Protein AF-A0A2G5BFI1-F1 (afdb_monomer_lite)

Structure (mmCIF, N/CA/C/O backbone):
data_AF-A0A2G5BFI1-F1
#
_entry.id   AF-A0A2G5BFI1-F1
#
loop_
_atom_site.group_PDB
_atom_site.id
_atom_site.type_symbol
_atom_site.label_atom_id
_atom_site.label_alt_id
_atom_site.label_comp_id
_atom_site.label_asym_id
_atom_site.label_entity_id
_atom_site.label_seq_id
_atom_site.pdbx_PDB_ins_code
_atom_site.Cartn_x
_atom_site.Cartn_y
_atom_site.Cartn_z
_atom_site.occupancy
_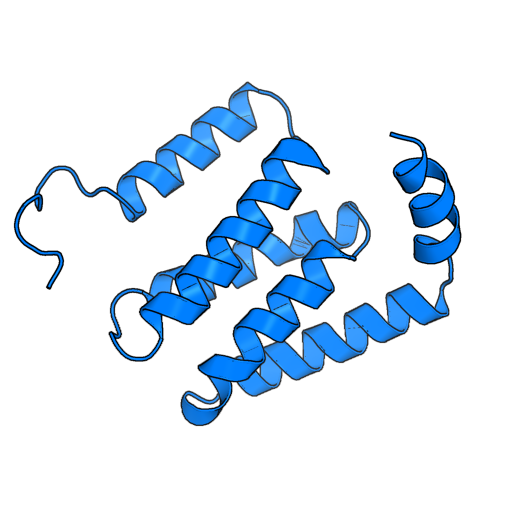atom_site.B_iso_or_equiv
_atom_site.auth_seq_id
_atom_site.auth_comp_id
_atom_site.auth_asym_id
_atom_site.auth_atom_id
_atom_site.pdbx_PDB_model_num
ATOM 1 N N . MET A 1 1 ? 20.616 -10.610 -10.206 1.00 38.38 1 MET A N 1
ATOM 2 C CA . MET A 1 1 ? 20.026 -11.850 -9.653 1.00 38.38 1 MET A CA 1
ATOM 3 C C . MET A 1 1 ? 19.346 -12.628 -10.777 1.00 38.38 1 MET A C 1
ATOM 5 O O . MET A 1 1 ? 18.524 -12.025 -11.460 1.00 38.38 1 MET A O 1
ATOM 9 N N . PRO A 1 2 ? 19.660 -13.921 -10.982 1.00 44.22 2 PRO A N 1
ATOM 10 C CA . PRO A 1 2 ? 19.198 -14.707 -12.139 1.00 44.22 2 PRO A CA 1
ATOM 11 C C . PRO A 1 2 ? 17.683 -14.981 -12.150 1.00 44.22 2 PRO A C 1
ATOM 13 O O . PRO A 1 2 ? 17.117 -15.302 -13.187 1.00 44.22 2 PRO A O 1
ATOM 16 N N . ILE A 1 3 ? 17.008 -14.788 -11.014 1.00 46.78 3 ILE A N 1
ATOM 17 C CA . ILE A 1 3 ? 15.557 -14.984 -10.869 1.00 46.78 3 ILE A CA 1
ATOM 18 C C . ILE A 1 3 ? 14.758 -13.917 -11.643 1.00 46.78 3 ILE A C 1
ATOM 20 O O . ILE A 1 3 ? 13.652 -14.184 -12.095 1.00 46.78 3 ILE A O 1
ATOM 24 N N . ALA A 1 4 ? 15.314 -12.720 -11.868 1.00 46.84 4 ALA A N 1
ATOM 25 C CA . ALA A 1 4 ? 14.607 -11.651 -12.581 1.00 46.84 4 ALA A CA 1
ATOM 26 C C . ALA A 1 4 ? 14.324 -11.988 -14.059 1.00 46.84 4 ALA A C 1
ATOM 28 O O . ALA A 1 4 ? 13.308 -11.559 -14.600 1.00 46.84 4 ALA A O 1
ATOM 29 N N . ALA A 1 5 ? 15.193 -12.778 -14.701 1.00 45.53 5 ALA A N 1
ATOM 30 C CA . ALA A 1 5 ? 15.032 -13.166 -16.102 1.00 45.53 5 ALA A CA 1
ATOM 31 C C . ALA A 1 5 ? 13.902 -14.192 -16.293 1.00 45.53 5 ALA A C 1
ATOM 33 O O . ALA A 1 5 ? 13.115 -14.068 -17.226 1.00 45.53 5 ALA A O 1
ATOM 34 N N . VAL A 1 6 ? 13.778 -15.154 -15.373 1.00 47.12 6 VAL A N 1
ATOM 35 C CA . VAL A 1 6 ? 12.720 -16.181 -15.399 1.00 47.12 6 VAL A CA 1
ATOM 36 C C . VAL A 1 6 ? 11.366 -15.575 -15.025 1.00 47.12 6 VAL A C 1
ATOM 38 O O . VAL A 1 6 ? 10.364 -15.819 -15.690 1.00 47.12 6 VAL A O 1
ATOM 41 N N . VAL A 1 7 ? 11.350 -14.668 -14.043 1.00 47.97 7 VAL A N 1
ATOM 42 C CA . VAL A 1 7 ? 10.134 -13.943 -13.649 1.00 47.97 7 VAL A CA 1
ATOM 43 C C . VAL A 1 7 ? 9.613 -13.048 -14.782 1.00 47.97 7 VAL A C 1
ATOM 45 O O . VAL A 1 7 ? 8.405 -12.903 -14.925 1.00 47.97 7 VAL A O 1
ATOM 48 N N . ASN A 1 8 ? 10.478 -12.490 -15.635 1.00 49.41 8 ASN A N 1
ATOM 49 C CA . ASN A 1 8 ? 10.030 -11.731 -16.809 1.00 49.41 8 ASN A CA 1
ATOM 50 C C . ASN A 1 8 ? 9.334 -12.602 -17.871 1.00 49.41 8 ASN A C 1
ATOM 52 O O . ASN A 1 8 ? 8.476 -12.091 -18.587 1.00 49.41 8 ASN A O 1
ATOM 56 N N . ALA A 1 9 ? 9.667 -13.893 -17.977 1.00 51.75 9 ALA A N 1
ATOM 57 C CA . ALA A 1 9 ? 9.007 -14.807 -18.909 1.00 51.75 9 ALA A CA 1
ATOM 58 C C . ALA A 1 9 ? 7.640 -15.280 -18.379 1.00 51.75 9 ALA A C 1
ATOM 60 O O . ALA A 1 9 ? 6.662 -15.276 -19.123 1.00 51.75 9 ALA A O 1
ATOM 61 N N . GLU A 1 10 ? 7.541 -15.604 -17.086 1.00 48.31 10 GLU A N 1
ATOM 62 C CA . GLU A 1 10 ? 6.290 -16.063 -16.460 1.00 48.31 10 GLU A CA 1
ATOM 63 C C . GLU A 1 10 ? 5.263 -14.930 -16.282 1.00 48.31 10 GLU A C 1
ATOM 65 O O . GLU A 1 10 ? 4.071 -15.124 -16.510 1.00 48.31 10 GLU A O 1
ATOM 70 N N . VAL A 1 11 ? 5.713 -13.710 -15.955 1.00 52.94 11 VAL A N 1
ATOM 71 C CA . VAL A 1 11 ? 4.842 -12.522 -15.804 1.00 52.94 11 VAL A CA 1
ATOM 72 C C . VAL A 1 11 ? 4.323 -11.994 -17.155 1.00 52.94 11 VAL A C 1
ATOM 74 O O . VAL A 1 11 ? 3.371 -11.211 -17.192 1.00 52.94 11 VAL A O 1
ATOM 77 N N . ASN A 1 12 ? 4.890 -12.461 -18.272 1.00 55.56 12 ASN A N 1
ATOM 78 C CA . ASN A 1 12 ? 4.379 -12.213 -19.622 1.00 55.56 12 ASN A CA 1
ATOM 79 C C . ASN A 1 12 ? 3.340 -13.245 -20.083 1.00 55.56 12 ASN A C 1
ATOM 81 O O . ASN A 1 12 ? 2.804 -13.101 -21.182 1.00 55.56 12 ASN A O 1
ATOM 85 N N . MET A 1 13 ? 3.009 -14.247 -19.261 1.00 63.91 13 MET A N 1
ATOM 86 C CA . MET A 1 13 ? 1.891 -15.135 -19.549 1.00 63.91 13 MET A CA 1
ATOM 87 C C . MET A 1 13 ? 0.576 -14.352 -19.365 1.00 63.91 13 MET A C 1
ATOM 89 O O . MET A 1 13 ? 0.270 -13.921 -18.247 1.00 63.91 13 MET A O 1
ATOM 93 N N . PRO A 1 14 ? -0.220 -14.142 -20.429 1.00 68.06 14 PRO A N 1
ATOM 94 C CA . PRO A 1 14 ? -1.449 -13.349 -20.350 1.00 68.06 14 PRO A CA 1
ATOM 95 C C . PRO A 1 14 ? -2.448 -13.921 -19.332 1.00 68.06 14 PRO A C 1
ATOM 97 O O . PRO A 1 14 ? -3.157 -13.167 -18.666 1.00 68.06 14 PRO A O 1
ATOM 100 N N . GLU A 1 15 ? -2.434 -15.240 -19.141 1.00 72.81 15 GLU A N 1
ATOM 101 C CA . GLU A 1 15 ? -3.252 -15.959 -18.160 1.00 72.81 15 GLU A CA 1
ATOM 102 C C . GLU A 1 15 ? -2.899 -15.578 -16.716 1.00 72.81 15 GLU A C 1
ATOM 104 O O . GLU A 1 15 ? -3.793 -15.375 -15.894 1.00 72.81 15 GLU A O 1
ATOM 109 N N . LEU A 1 16 ? -1.609 -15.395 -16.405 1.00 74.06 16 LEU A N 1
ATOM 110 C CA . LEU A 1 16 ? -1.168 -14.982 -15.072 1.00 74.06 16 LEU A CA 1
ATOM 111 C C . LEU A 1 16 ? -1.589 -13.540 -14.775 1.00 74.06 16 LEU A C 1
ATOM 113 O O . LEU A 1 16 ? -2.055 -13.246 -13.675 1.00 74.06 16 LEU A O 1
ATOM 117 N N . VAL A 1 17 ? -1.480 -12.642 -15.758 1.00 77.94 17 VAL A N 1
ATOM 118 C CA . VAL A 1 17 ? -1.953 -11.254 -15.624 1.00 77.94 17 VAL A CA 1
ATOM 119 C C . VAL A 1 17 ? -3.457 -11.228 -15.351 1.00 77.94 17 VAL A C 1
ATOM 121 O O . VAL A 1 17 ? -3.900 -10.563 -14.413 1.00 77.94 17 VAL A O 1
ATOM 124 N N . GLN A 1 18 ? -4.233 -11.993 -16.121 1.00 83.81 18 GLN A N 1
ATOM 125 C CA . GLN A 1 18 ? -5.677 -12.095 -15.937 1.00 83.81 18 GLN A CA 1
ATOM 126 C C . GLN A 1 18 ? -6.033 -12.686 -14.566 1.00 83.81 18 GLN A C 1
ATOM 128 O O . GLN A 1 18 ? -6.916 -12.168 -13.879 1.00 83.81 18 GLN A O 1
ATOM 133 N N . ALA A 1 19 ? -5.320 -13.727 -14.128 1.00 85.94 19 ALA A N 1
ATOM 134 C CA . ALA A 1 19 ? -5.504 -14.322 -12.811 1.00 85.94 19 ALA A CA 1
ATOM 135 C C . ALA A 1 19 ? -5.217 -13.314 -11.686 1.00 85.94 19 ALA A C 1
ATOM 137 O O . ALA A 1 19 ? -6.030 -13.172 -10.771 1.00 85.94 19 ALA A O 1
ATOM 138 N N . ILE A 1 20 ? -4.112 -12.563 -11.773 1.00 88.44 20 ILE A N 1
ATOM 139 C CA . ILE A 1 20 ? -3.756 -11.511 -10.810 1.00 88.44 20 ILE A CA 1
ATOM 140 C C . ILE A 1 20 ? -4.850 -10.440 -10.743 1.00 88.44 20 ILE A C 1
ATOM 142 O O . ILE A 1 20 ? -5.237 -10.035 -9.645 1.00 88.44 20 ILE A O 1
ATOM 146 N N . ASP A 1 21 ? -5.387 -10.010 -11.886 1.00 87.69 21 ASP A N 1
ATOM 147 C CA . ASP A 1 21 ? -6.466 -9.022 -11.932 1.00 87.69 21 ASP A CA 1
ATOM 148 C C . ASP A 1 21 ? -7.757 -9.538 -11.282 1.00 87.69 21 ASP A C 1
ATOM 150 O O . ASP A 1 21 ? -8.376 -8.824 -10.484 1.00 87.69 21 ASP A O 1
ATOM 154 N N . ILE A 1 22 ? -8.136 -10.791 -11.552 1.00 92.31 22 ILE A N 1
ATOM 155 C CA . ILE A 1 22 ? -9.301 -11.439 -10.931 1.00 92.31 22 ILE A CA 1
ATOM 156 C C . ILE A 1 22 ? -9.115 -11.535 -9.412 1.00 92.31 22 ILE A C 1
ATOM 158 O O . ILE A 1 22 ? -10.015 -11.162 -8.648 1.00 92.31 22 ILE A O 1
ATOM 162 N N . VAL A 1 23 ? -7.945 -12.002 -8.967 1.00 93.31 23 VAL A N 1
ATOM 163 C CA . VAL A 1 23 ? -7.615 -12.151 -7.544 1.00 93.31 23 VAL A CA 1
ATOM 164 C C . VAL A 1 23 ? -7.631 -10.795 -6.850 1.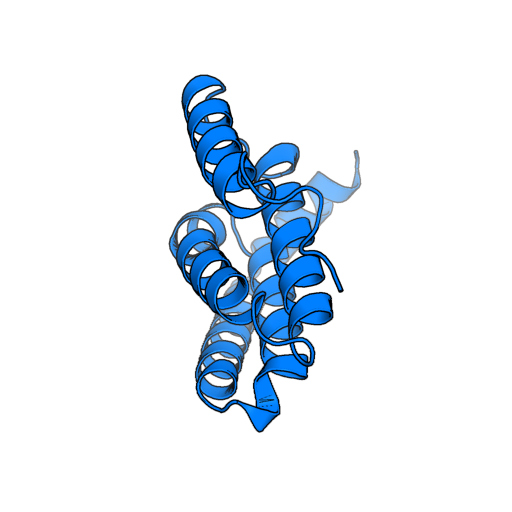00 93.31 23 VAL A C 1
ATOM 166 O O . VAL A 1 23 ? -8.284 -10.653 -5.815 1.00 93.31 23 VAL A O 1
ATOM 169 N N . TYR A 1 24 ? -6.988 -9.780 -7.431 1.00 92.75 24 TYR A N 1
ATOM 170 C CA . TYR A 1 24 ? -6.962 -8.433 -6.871 1.00 92.75 24 TYR A CA 1
ATOM 171 C C . TYR A 1 24 ? -8.371 -7.839 -6.769 1.00 92.75 24 TYR A C 1
ATOM 173 O O . TYR A 1 24 ? -8.771 -7.366 -5.704 1.00 92.75 24 TYR A O 1
ATOM 181 N N . ALA A 1 25 ? -9.171 -7.920 -7.836 1.00 92.56 25 ALA A N 1
ATOM 182 C CA . ALA A 1 25 ? -10.539 -7.408 -7.833 1.00 92.56 25 ALA A CA 1
ATOM 183 C C . ALA A 1 25 ? -11.409 -8.103 -6.771 1.00 92.56 25 ALA A C 1
ATOM 185 O O . ALA A 1 25 ? -12.194 -7.453 -6.069 1.00 92.56 25 ALA A O 1
ATOM 186 N N . LYS A 1 26 ? -11.261 -9.424 -6.607 1.00 94.50 26 LYS A N 1
ATOM 187 C CA . LYS A 1 26 ? -11.965 -10.180 -5.565 1.00 94.50 26 LYS A CA 1
ATOM 188 C C . LYS A 1 26 ? -11.490 -9.789 -4.166 1.00 94.50 26 LYS A C 1
ATOM 190 O O . LYS A 1 26 ? -12.334 -9.576 -3.293 1.00 94.50 26 LYS A O 1
ATOM 195 N N . ALA A 1 27 ? -10.181 -9.651 -3.967 1.00 94.69 27 ALA A N 1
ATOM 196 C CA . ALA A 1 27 ? -9.588 -9.231 -2.703 1.00 94.69 27 ALA A CA 1
ATOM 197 C C . ALA A 1 27 ? -10.096 -7.843 -2.289 1.00 94.69 27 ALA A C 1
ATOM 199 O O . ALA A 1 27 ? -10.533 -7.667 -1.155 1.00 94.69 27 ALA A O 1
ATOM 200 N N . MET A 1 28 ? -10.174 -6.888 -3.219 1.00 94.38 28 MET A N 1
ATOM 201 C CA . MET A 1 28 ? -10.715 -5.553 -2.940 1.00 94.38 28 MET A CA 1
ATOM 202 C C . MET A 1 28 ? -12.208 -5.581 -2.581 1.00 94.38 28 MET A C 1
ATOM 204 O O . MET A 1 28 ? -12.629 -4.927 -1.626 1.00 94.38 28 MET A O 1
ATOM 208 N N . LYS A 1 29 ? -13.017 -6.410 -3.258 1.00 94.06 29 LYS A N 1
ATOM 209 C CA . LYS A 1 29 ? -14.426 -6.632 -2.869 1.00 94.06 29 LYS A CA 1
ATOM 210 C C . LYS A 1 29 ? -14.554 -7.242 -1.469 1.00 94.06 29 LYS A C 1
ATOM 212 O O . LYS A 1 29 ? -15.498 -6.929 -0.745 1.00 94.06 29 LYS A O 1
ATOM 217 N N . MET A 1 30 ? -13.626 -8.116 -1.078 1.00 93.75 30 MET A N 1
ATOM 218 C CA . MET A 1 30 ? -13.575 -8.671 0.277 1.00 93.75 30 MET A CA 1
ATOM 219 C C . MET A 1 30 ? -13.146 -7.619 1.302 1.00 93.75 30 MET A C 1
ATOM 221 O O . MET A 1 30 ? -13.756 -7.548 2.364 1.00 93.75 30 MET A O 1
ATOM 225 N N . ALA A 1 31 ? -12.168 -6.772 0.972 1.00 91.50 31 ALA A N 1
ATOM 226 C CA . ALA A 1 31 ? -11.655 -5.713 1.842 1.00 91.50 31 ALA A CA 1
ATOM 227 C C . ALA A 1 31 ? -12.725 -4.684 2.248 1.00 91.50 31 ALA A C 1
ATOM 229 O O . ALA A 1 31 ? -12.642 -4.109 3.333 1.00 91.50 31 ALA A O 1
ATOM 230 N N . ALA A 1 32 ? -13.766 -4.499 1.428 1.00 90.75 32 ALA A N 1
ATOM 231 C CA . ALA A 1 32 ? -14.923 -3.674 1.776 1.00 90.75 32 ALA A CA 1
ATOM 232 C C . ALA A 1 32 ? -15.696 -4.202 3.004 1.00 90.75 32 ALA A C 1
ATOM 234 O O . ALA A 1 32 ? -16.377 -3.444 3.692 1.00 90.75 32 ALA A O 1
ATOM 235 N N . LYS A 1 33 ? -15.586 -5.502 3.308 1.00 93.19 33 LYS A N 1
ATOM 236 C CA . LYS A 1 33 ? -16.215 -6.133 4.471 1.00 93.19 33 LYS A CA 1
ATOM 237 C C . LYS A 1 33 ? -15.182 -6.294 5.580 1.00 93.19 33 LYS A C 1
ATOM 239 O O . LYS A 1 33 ? -14.279 -7.119 5.473 1.00 93.19 33 LYS A O 1
ATOM 244 N N . VAL A 1 34 ? -15.380 -5.579 6.688 1.00 90.69 34 VAL A N 1
ATOM 245 C CA . VAL A 1 34 ? -14.485 -5.550 7.865 1.00 90.69 34 VAL A CA 1
ATOM 246 C C . VAL A 1 34 ? -14.043 -6.952 8.313 1.00 90.69 34 VAL A C 1
ATOM 248 O O . VAL A 1 34 ? -12.857 -7.189 8.526 1.00 90.69 34 VAL A O 1
ATOM 251 N N . ARG A 1 35 ? -14.967 -7.920 8.344 1.00 93.75 35 ARG A N 1
ATOM 252 C CA . ARG A 1 35 ? -14.690 -9.320 8.724 1.00 93.75 35 ARG A CA 1
ATOM 253 C C . ARG A 1 35 ? -13.671 -10.052 7.838 1.00 93.75 35 ARG A C 1
ATOM 255 O O . ARG A 1 35 ? -13.147 -11.078 8.247 1.00 93.75 35 ARG A O 1
ATOM 262 N N . HIS A 1 36 ? -13.432 -9.578 6.616 1.00 95.00 36 HIS A N 1
ATOM 263 C CA . HIS A 1 36 ? -12.520 -10.207 5.659 1.00 95.00 36 HIS A CA 1
ATOM 264 C C . HIS A 1 36 ? -11.210 -9.434 5.480 1.00 95.00 36 HIS A C 1
ATOM 266 O O . HIS A 1 36 ? -10.331 -9.925 4.779 1.00 95.00 36 HIS A O 1
ATOM 272 N N . VAL A 1 37 ? -11.043 -8.264 6.108 1.00 92.44 37 VAL A N 1
ATOM 273 C CA . VAL A 1 37 ? -9.855 -7.402 5.946 1.00 92.44 37 VAL A CA 1
ATOM 274 C C . VAL A 1 37 ? -8.551 -8.152 6.244 1.00 92.44 37 VAL A C 1
ATOM 276 O O . VAL A 1 37 ? -7.579 -8.000 5.508 1.00 92.44 37 VAL A O 1
ATOM 279 N N . THR A 1 38 ? -8.548 -9.023 7.258 1.00 93.88 38 THR A N 1
ATOM 280 C CA . THR A 1 38 ? -7.380 -9.828 7.662 1.00 93.88 38 THR A CA 1
ATOM 281 C C . THR A 1 38 ? -6.873 -10.786 6.589 1.00 93.88 38 THR A C 1
ATOM 283 O O . THR A 1 38 ? -5.695 -11.122 6.588 1.00 93.88 38 THR A O 1
ATOM 286 N N . VAL A 1 39 ? -7.733 -11.204 5.663 1.00 94.56 39 VAL A N 1
ATOM 287 C CA . VAL A 1 39 ? -7.368 -12.102 4.556 1.00 94.56 39 VAL A CA 1
ATOM 288 C C . VAL A 1 39 ? -7.284 -11.335 3.237 1.00 94.56 39 VAL A C 1
ATOM 290 O O . VAL A 1 39 ? -6.453 -11.635 2.383 1.00 94.56 39 VAL A O 1
ATOM 293 N N . ALA A 1 40 ? -8.109 -10.301 3.079 1.00 94.88 40 ALA A N 1
ATOM 294 C CA . ALA A 1 40 ? -8.179 -9.497 1.871 1.00 94.88 40 ALA A CA 1
ATOM 295 C C . ALA A 1 40 ? -6.910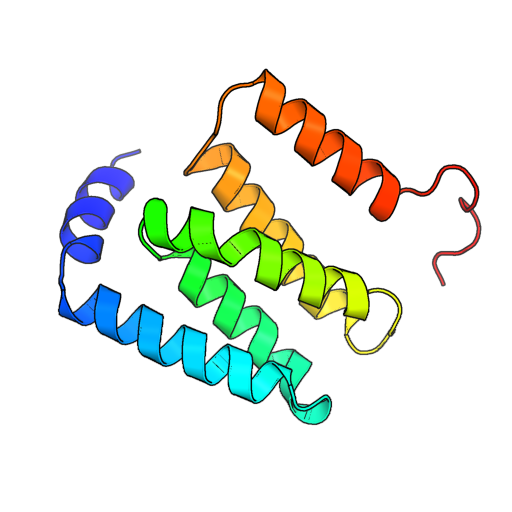 -8.667 1.638 1.00 94.88 40 ALA A C 1
ATOM 297 O O . ALA A 1 40 ? -6.427 -8.614 0.511 1.00 94.88 40 ALA A O 1
ATOM 298 N N . PHE A 1 41 ? -6.352 -8.042 2.681 1.00 93.94 41 PHE A N 1
ATOM 299 C CA . PHE A 1 41 ? -5.162 -7.197 2.538 1.00 93.94 41 PHE A CA 1
ATOM 300 C C . PHE A 1 41 ? -3.912 -7.980 2.118 1.00 93.94 41 PHE A C 1
ATOM 302 O O . PHE A 1 41 ? -3.280 -7.566 1.146 1.00 93.94 41 PHE A O 1
ATOM 309 N N . PRO A 1 42 ? -3.571 -9.127 2.740 1.00 93.62 42 PRO A N 1
ATOM 310 C CA . PRO A 1 42 ? -2.450 -9.942 2.282 1.00 93.62 42 PRO A CA 1
ATOM 311 C C . PRO A 1 42 ? -2.637 -10.439 0.853 1.00 93.62 42 PRO A C 1
ATOM 313 O O . PRO A 1 42 ? -1.680 -10.443 0.087 1.00 93.62 42 PRO A O 1
ATOM 316 N N . LEU A 1 43 ? -3.865 -10.819 0.482 1.00 94.50 43 LEU A N 1
ATOM 317 C CA . LEU A 1 43 ? -4.173 -11.305 -0.861 1.00 94.50 43 LEU A CA 1
ATOM 318 C C . LEU A 1 43 ? -4.018 -10.200 -1.914 1.00 94.50 43 LEU A C 1
ATOM 320 O O . LEU A 1 43 ? -3.373 -10.416 -2.937 1.00 94.50 43 LEU A O 1
ATOM 324 N N . ALA A 1 44 ? -4.557 -9.006 -1.648 1.00 95.50 44 ALA A N 1
ATOM 325 C CA . ALA A 1 44 ? -4.424 -7.852 -2.533 1.00 95.50 44 ALA A CA 1
ATOM 326 C C . ALA A 1 44 ? -2.958 -7.408 -2.665 1.00 95.50 44 ALA A C 1
ATOM 328 O O . ALA A 1 44 ? -2.489 -7.152 -3.774 1.00 95.50 44 ALA A O 1
ATOM 329 N N . ALA A 1 45 ? -2.222 -7.370 -1.549 1.00 94.69 45 ALA A N 1
ATOM 330 C CA . ALA A 1 45 ? -0.808 -7.014 -1.542 1.00 94.69 45 ALA A CA 1
ATOM 331 C C . ALA A 1 45 ? 0.029 -8.045 -2.307 1.00 94.69 45 ALA A C 1
ATOM 333 O O . ALA A 1 45 ? 0.831 -7.656 -3.151 1.00 94.69 45 ALA A O 1
ATOM 334 N N . ALA A 1 46 ? -0.185 -9.344 -2.070 1.00 93.31 46 ALA A N 1
ATOM 335 C CA . ALA A 1 46 ? 0.509 -10.413 -2.784 1.00 93.31 46 ALA A CA 1
ATOM 336 C C . ALA A 1 46 ? 0.254 -10.333 -4.294 1.00 93.31 46 ALA A C 1
ATOM 338 O O . ALA A 1 46 ? 1.216 -10.327 -5.058 1.00 93.31 46 ALA A O 1
ATOM 339 N N . ALA A 1 47 ? -1.011 -10.182 -4.708 1.00 93.06 47 ALA A N 1
ATOM 340 C CA . ALA A 1 47 ? -1.392 -10.042 -6.112 1.00 93.06 47 ALA A CA 1
ATOM 341 C C . ALA A 1 47 ? -0.705 -8.838 -6.781 1.00 93.06 47 ALA A C 1
ATOM 343 O O . ALA A 1 47 ? -0.150 -8.973 -7.869 1.00 93.06 47 ALA A O 1
ATOM 344 N N . LEU A 1 48 ? -0.664 -7.676 -6.117 1.00 91.44 48 LEU A N 1
ATOM 345 C CA . LEU A 1 48 ? 0.051 -6.513 -6.649 1.00 91.44 48 LEU A CA 1
ATOM 346 C C . LEU A 1 48 ? 1.567 -6.724 -6.694 1.00 91.44 48 LEU A C 1
ATOM 348 O O . LEU A 1 48 ? 2.191 -6.349 -7.683 1.00 91.44 48 LEU A O 1
ATOM 352 N N . CYS A 1 49 ? 2.168 -7.339 -5.675 1.00 90.50 49 CYS A N 1
ATOM 353 C CA . CYS A 1 49 ? 3.619 -7.541 -5.615 1.00 90.50 49 CYS A CA 1
ATOM 354 C C . CYS A 1 49 ? 4.154 -8.433 -6.749 1.00 90.50 49 CYS A C 1
ATOM 356 O O . CYS A 1 49 ? 5.304 -8.265 -7.156 1.00 90.50 49 CYS A O 1
ATOM 358 N N . VAL A 1 50 ? 3.334 -9.359 -7.260 1.00 89.19 50 VAL A N 1
ATOM 359 C CA . VAL A 1 50 ? 3.678 -10.215 -8.411 1.00 89.19 50 VAL A CA 1
ATOM 360 C C . VAL A 1 50 ? 3.203 -9.649 -9.755 1.00 89.19 50 VAL A C 1
ATOM 362 O O . VAL A 1 50 ? 3.527 -10.205 -10.802 1.00 89.19 50 VAL A O 1
ATOM 365 N N . SER A 1 51 ? 2.449 -8.546 -9.746 1.00 88.25 51 SER A N 1
ATOM 366 C CA . SER A 1 51 ? 1.927 -7.913 -10.960 1.00 88.25 51 SER A CA 1
ATOM 367 C C . SER A 1 51 ? 3.013 -7.200 -11.775 1.00 88.25 51 SER A C 1
ATOM 369 O O . SER A 1 51 ? 4.126 -6.953 -11.309 1.00 88.25 51 SER A O 1
ATOM 371 N N . ARG A 1 52 ? 2.680 -6.844 -13.022 1.00 85.00 52 ARG A N 1
ATOM 372 C CA . ARG A 1 52 ? 3.536 -6.017 -13.886 1.00 85.00 52 ARG A CA 1
ATOM 373 C C . ARG A 1 52 ? 3.708 -4.610 -13.311 1.00 85.00 52 ARG A C 1
ATOM 375 O O . ARG A 1 52 ? 2.827 -4.104 -12.619 1.00 85.00 52 ARG A O 1
ATOM 382 N N . ARG A 1 53 ? 4.812 -3.949 -13.682 1.00 86.25 53 ARG A N 1
ATOM 383 C CA . ARG A 1 53 ? 5.159 -2.591 -13.226 1.00 86.25 53 ARG A CA 1
ATOM 384 C C . ARG A 1 53 ? 3.996 -1.605 -13.359 1.00 86.25 53 ARG A C 1
ATOM 386 O O . ARG A 1 53 ? 3.719 -0.887 -12.401 1.00 86.25 53 ARG A O 1
ATOM 393 N N . ASP A 1 54 ? 3.326 -1.597 -14.511 1.00 86.94 54 ASP A N 1
ATOM 394 C CA . ASP A 1 54 ? 2.252 -0.643 -14.813 1.00 86.94 54 ASP A CA 1
ATOM 395 C C . ASP A 1 54 ? 1.027 -0.869 -13.922 1.00 86.94 54 ASP A C 1
ATOM 397 O O . ASP A 1 54 ? 0.494 0.071 -13.336 1.00 86.94 54 ASP A O 1
ATOM 401 N N . VAL A 1 55 ? 0.630 -2.135 -13.748 1.00 87.81 55 VAL A N 1
ATOM 402 C CA . VAL A 1 55 ? -0.495 -2.525 -12.882 1.00 87.81 55 VAL A CA 1
ATOM 403 C C . VAL A 1 55 ? -0.193 -2.174 -11.429 1.00 87.81 55 VAL A C 1
ATOM 405 O O . VAL A 1 55 ? -1.043 -1.602 -10.743 1.00 87.81 55 VAL A O 1
ATOM 408 N N . PHE A 1 56 ? 1.029 -2.468 -10.972 1.00 91.31 56 PHE A N 1
ATOM 409 C CA . PHE A 1 56 ? 1.480 -2.092 -9.640 1.00 91.31 56 PHE A CA 1
ATOM 410 C C . PHE A 1 56 ? 1.378 -0.576 -9.448 1.00 91.31 56 PHE A C 1
ATOM 412 O O . PHE A 1 56 ? 0.684 -0.138 -8.534 1.00 91.31 56 PHE A O 1
ATOM 419 N N . HIS A 1 57 ? 1.978 0.222 -10.343 1.00 89.44 57 HIS A N 1
ATOM 420 C CA . HIS A 1 57 ? 2.001 1.690 -10.263 1.00 89.44 57 HIS A CA 1
ATOM 421 C C . HIS A 1 57 ? 0.605 2.318 -10.227 1.00 89.44 57 HIS A C 1
ATOM 423 O O . HIS A 1 57 ? 0.390 3.280 -9.492 1.00 89.44 57 HIS A O 1
ATOM 429 N N . GLN A 1 58 ? -0.350 1.752 -10.962 1.00 91.50 58 GLN A N 1
ATOM 430 C CA . GLN A 1 58 ? -1.724 2.252 -10.997 1.00 91.50 58 GLN A CA 1
ATOM 431 C C . GLN A 1 58 ? -2.501 2.012 -9.695 1.00 91.50 58 GLN A C 1
ATOM 433 O O . GLN A 1 58 ? -3.430 2.758 -9.401 1.00 91.50 58 GLN A O 1
ATOM 438 N N . ARG A 1 59 ? -2.176 0.958 -8.933 1.00 92.25 59 ARG A N 1
ATOM 439 C CA . ARG A 1 59 ? -3.069 0.440 -7.877 1.00 92.25 59 ARG A CA 1
ATOM 440 C C . ARG A 1 59 ? -2.475 0.444 -6.475 1.00 92.25 59 ARG A C 1
ATOM 442 O O . ARG A 1 59 ? -3.228 0.473 -5.501 1.00 92.25 59 ARG A O 1
ATOM 449 N N . TRP A 1 60 ? -1.148 0.418 -6.351 1.00 92.94 60 TRP A N 1
ATOM 450 C CA . TRP A 1 60 ? -0.481 0.257 -5.059 1.00 92.94 60 TRP A CA 1
ATOM 451 C C . TRP A 1 60 ? -0.798 1.384 -4.073 1.00 92.94 60 TRP A C 1
ATOM 453 O O . TRP A 1 60 ? -0.982 1.108 -2.893 1.00 92.94 60 TRP A O 1
ATOM 463 N N . LEU A 1 61 ? -0.933 2.629 -4.544 1.00 91.69 61 LEU A N 1
ATOM 464 C CA . LEU A 1 61 ? -1.269 3.770 -3.687 1.00 91.69 61 LEU A CA 1
ATOM 465 C C . LEU A 1 61 ? -2.667 3.661 -3.100 1.00 91.69 61 LEU A C 1
ATOM 467 O O . LEU A 1 61 ? -2.841 3.875 -1.905 1.00 91.69 61 LEU A O 1
ATOM 471 N N . SER A 1 62 ? -3.645 3.255 -3.908 1.00 93.50 62 SER A N 1
ATOM 472 C CA . SER A 1 62 ? -5.002 3.040 -3.416 1.00 93.50 62 SER A CA 1
ATOM 473 C C . SER A 1 62 ? -5.024 1.952 -2.342 1.00 93.50 62 SER A C 1
ATOM 475 O O . SER A 1 62 ? -5.620 2.147 -1.286 1.00 93.50 62 SER A O 1
ATOM 477 N N . LEU A 1 63 ? -4.331 0.823 -2.558 1.00 94.19 63 LEU A N 1
ATOM 478 C CA . LEU A 1 63 ? -4.233 -0.224 -1.534 1.00 94.19 63 LEU A CA 1
ATOM 479 C C . LEU A 1 63 ? -3.501 0.271 -0.274 1.00 94.19 63 LEU A C 1
ATOM 481 O O . LEU A 1 63 ? -3.937 -0.017 0.840 1.00 94.19 63 LEU A O 1
ATOM 485 N N . LEU A 1 64 ? -2.425 1.042 -0.440 1.00 94.00 64 LEU A N 1
ATOM 486 C CA . LEU A 1 64 ? -1.665 1.640 0.656 1.00 94.00 64 LEU A CA 1
ATOM 487 C C . LEU A 1 64 ? -2.550 2.530 1.537 1.00 94.00 64 LEU A C 1
ATOM 489 O O . LEU A 1 64 ? -2.523 2.395 2.760 1.00 94.00 64 LEU A O 1
ATOM 493 N N . GLU A 1 65 ? -3.375 3.383 0.932 1.00 92.81 65 GLU A N 1
ATOM 494 C CA . GLU A 1 65 ? -4.331 4.238 1.640 1.00 92.81 65 GLU A CA 1
ATOM 495 C C . GLU A 1 65 ? -5.353 3.417 2.437 1.00 92.81 65 GLU A C 1
ATOM 497 O O . GLU A 1 65 ? -5.583 3.701 3.618 1.00 92.81 65 GLU A O 1
ATOM 502 N N . TYR A 1 66 ? -5.908 2.349 1.849 1.00 93.19 66 TYR A N 1
ATOM 503 C CA . TYR A 1 66 ? -6.802 1.433 2.567 1.00 93.19 66 TYR A CA 1
ATOM 504 C C . TYR A 1 66 ? -6.122 0.789 3.778 1.00 93.19 66 TYR A C 1
ATOM 506 O O . TYR A 1 66 ? -6.730 0.691 4.849 1.00 93.19 66 TYR A O 1
ATOM 514 N N . CYS A 1 67 ? -4.864 0.366 3.638 1.00 93.81 67 CYS A N 1
ATOM 515 C CA . CYS A 1 67 ? -4.101 -0.192 4.748 1.00 93.81 67 CYS A CA 1
ATOM 516 C C . CYS A 1 67 ? -3.839 0.860 5.836 1.00 93.81 67 CYS A C 1
ATOM 518 O O . CYS A 1 67 ? -4.042 0.573 7.017 1.00 93.81 67 CYS A O 1
ATOM 520 N N . ILE A 1 68 ? -3.466 2.090 5.461 1.00 92.69 68 ILE A N 1
ATOM 521 C CA . ILE A 1 68 ? -3.212 3.191 6.404 1.00 92.69 68 ILE A CA 1
ATOM 522 C C . ILE A 1 68 ? -4.457 3.502 7.242 1.00 92.69 68 ILE A C 1
ATOM 524 O O . ILE A 1 68 ? -4.363 3.625 8.465 1.00 92.69 68 ILE A O 1
ATOM 528 N N . GLN A 1 69 ? -5.639 3.555 6.621 1.00 92.12 69 GLN A N 1
ATOM 529 C CA . GLN A 1 69 ? -6.901 3.806 7.331 1.00 92.12 69 GLN A CA 1
ATOM 530 C C . GLN A 1 69 ? -7.195 2.762 8.421 1.00 92.12 69 GLN A C 1
ATOM 532 O O . GLN A 1 69 ? -7.847 3.071 9.420 1.00 92.12 69 GLN A O 1
ATOM 537 N N . ARG A 1 70 ? -6.696 1.532 8.260 1.00 92.25 70 ARG A N 1
ATOM 538 C CA . ARG A 1 70 ? -6.911 0.421 9.198 1.00 92.25 70 ARG A CA 1
ATOM 539 C C . ARG A 1 70 ? -5.826 0.283 10.269 1.00 92.25 70 ARG A C 1
ATOM 541 O O . ARG A 1 70 ? -6.005 -0.513 11.184 1.00 92.25 70 ARG A O 1
ATOM 548 N N . LEU A 1 71 ? -4.757 1.086 10.242 1.00 90.50 71 LEU A N 1
ATOM 549 C CA . LEU A 1 71 ? -3.699 1.059 11.271 1.00 90.50 71 LEU A CA 1
ATOM 550 C C . LEU A 1 71 ? -4.186 1.474 12.667 1.00 90.50 71 LEU A C 1
ATOM 552 O O . LEU A 1 71 ? -3.628 1.037 13.681 1.00 90.50 71 LEU A O 1
ATOM 556 N N . LYS A 1 72 ? -5.231 2.312 12.720 1.00 87.06 72 LYS A N 1
ATOM 557 C CA . LYS A 1 72 ? -5.849 2.774 13.971 1.00 87.06 72 LYS A CA 1
ATOM 558 C C . LYS A 1 72 ? -6.538 1.638 14.729 1.00 87.06 72 LYS A C 1
ATOM 560 O O . LYS A 1 72 ? -6.611 1.687 15.952 1.00 87.06 72 LYS A O 1
ATOM 565 N N . ASP A 1 73 ? -6.989 0.609 14.020 1.00 90.38 73 ASP A N 1
ATOM 566 C CA . ASP A 1 73 ? -7.672 -0.539 14.600 1.00 90.38 73 ASP A CA 1
ATOM 567 C C . ASP A 1 73 ? -6.656 -1.617 15.007 1.00 90.38 73 ASP A C 1
ATOM 569 O O . ASP A 1 73 ? -5.929 -2.161 14.170 1.00 90.38 73 ASP A O 1
ATOM 573 N N . LYS A 1 74 ? -6.599 -1.941 16.306 1.00 89.94 74 LYS A N 1
ATOM 574 C CA . LYS A 1 74 ? -5.654 -2.930 16.855 1.00 89.94 74 LYS A CA 1
ATOM 575 C C . LYS A 1 74 ? -5.805 -4.295 16.178 1.00 89.94 74 LYS A C 1
ATOM 577 O O . LYS A 1 74 ? -4.800 -4.977 15.982 1.00 89.94 74 LYS A O 1
ATOM 582 N N . GLN A 1 75 ? -7.021 -4.659 15.769 1.00 92.19 75 GLN A N 1
ATOM 583 C CA . GLN A 1 75 ? -7.300 -5.928 15.100 1.00 92.19 75 GLN A CA 1
ATOM 584 C C . GLN A 1 75 ? -6.628 -6.014 13.722 1.00 92.19 75 GLN A C 1
ATOM 586 O O . GLN A 1 75 ? -6.141 -7.075 13.330 1.00 92.19 75 GLN A O 1
ATOM 591 N N . PHE A 1 76 ? -6.574 -4.902 12.983 1.00 94.00 76 PHE A N 1
ATOM 592 C CA . PHE A 1 76 ? -6.070 -4.871 11.605 1.00 94.00 76 PHE A CA 1
ATOM 593 C C . PHE A 1 76 ? -4.662 -4.295 11.472 1.00 94.00 76 PHE A C 1
ATOM 595 O O . PHE A 1 76 ? -4.074 -4.353 10.390 1.00 94.00 76 PHE A O 1
ATOM 602 N N . ARG A 1 77 ? -4.088 -3.755 12.549 1.00 92.19 77 ARG A N 1
ATOM 603 C CA . ARG A 1 77 ? -2.783 -3.089 12.515 1.00 92.19 77 ARG A CA 1
ATOM 604 C C . ARG A 1 77 ? -1.678 -3.980 11.953 1.00 92.19 77 ARG A C 1
ATOM 606 O O . ARG A 1 77 ? -0.982 -3.562 11.033 1.00 92.19 77 ARG A O 1
ATOM 613 N N . ARG A 1 78 ? -1.546 -5.212 12.460 1.00 92.69 78 ARG A N 1
ATOM 614 C CA . ARG A 1 78 ? -0.479 -6.142 12.042 1.00 92.69 78 ARG A CA 1
ATOM 615 C C . ARG A 1 78 ? -0.566 -6.471 10.553 1.00 92.69 78 ARG A C 1
ATOM 617 O O . ARG A 1 78 ? 0.427 -6.364 9.845 1.00 92.69 78 ARG A O 1
ATOM 624 N N . VAL A 1 79 ? -1.757 -6.840 10.084 1.00 94.50 79 VAL A N 1
ATOM 625 C CA . VAL A 1 79 ? -1.967 -7.224 8.682 1.00 94.50 79 VAL A CA 1
ATOM 626 C C . VAL A 1 79 ? -1.806 -6.035 7.731 1.00 94.50 79 VAL A C 1
ATOM 628 O O . VAL A 1 79 ? -1.253 -6.178 6.645 1.00 94.50 79 VAL A O 1
ATOM 631 N N . SER A 1 80 ? -2.234 -4.846 8.159 1.00 94.25 80 SER A N 1
ATOM 632 C CA . SER A 1 80 ? -2.096 -3.623 7.368 1.00 94.25 80 SER A CA 1
ATOM 633 C C . SER A 1 80 ? -0.632 -3.201 7.261 1.00 94.25 80 SER A C 1
ATOM 635 O O . SER A 1 80 ? -0.190 -2.846 6.173 1.00 94.25 80 SER A O 1
ATOM 637 N N . MET A 1 81 ? 0.138 -3.288 8.355 1.00 93.19 81 MET A N 1
ATOM 638 C CA . MET A 1 81 ? 1.575 -3.001 8.329 1.00 93.19 81 MET A CA 1
ATOM 639 C C . MET A 1 81 ? 2.354 -3.972 7.442 1.00 93.19 81 MET A C 1
ATOM 641 O O . MET A 1 81 ? 3.190 -3.518 6.668 1.00 93.19 81 MET A O 1
ATOM 645 N N . ASP A 1 82 ? 2.072 -5.276 7.504 1.00 94.06 82 ASP A N 1
ATOM 646 C CA . ASP A 1 82 ? 2.734 -6.253 6.624 1.00 94.06 82 ASP A CA 1
ATOM 647 C C . ASP A 1 82 ? 2.477 -5.938 5.139 1.00 94.06 82 ASP A C 1
ATOM 649 O O . ASP A 1 82 ? 3.415 -5.869 4.342 1.00 94.06 82 ASP A O 1
ATOM 653 N N . ALA A 1 83 ? 1.223 -5.638 4.778 1.00 94.69 83 ALA A N 1
ATOM 654 C CA . ALA A 1 83 ? 0.861 -5.239 3.419 1.00 94.69 83 ALA A CA 1
ATOM 655 C C . ALA A 1 83 ? 1.590 -3.956 2.972 1.00 94.69 83 ALA A C 1
ATOM 657 O O . ALA A 1 83 ? 2.148 -3.913 1.875 1.00 94.69 83 ALA A O 1
ATOM 658 N N . ILE A 1 84 ? 1.630 -2.934 3.834 1.00 94.31 84 ILE A N 1
ATOM 659 C CA . ILE A 1 84 ? 2.347 -1.671 3.602 1.00 94.31 84 ILE A CA 1
ATOM 660 C C . ILE A 1 84 ? 3.835 -1.920 3.338 1.00 94.31 84 ILE A C 1
ATOM 662 O O . ILE A 1 84 ? 4.373 -1.423 2.349 1.00 94.31 84 ILE A O 1
ATOM 666 N N . LEU A 1 85 ? 4.502 -2.690 4.203 1.00 92.81 85 LEU A N 1
ATOM 667 C CA . LEU A 1 85 ? 5.941 -2.939 4.106 1.00 92.81 85 LEU A CA 1
ATOM 668 C C . LEU A 1 85 ? 6.296 -3.704 2.830 1.00 92.81 85 LEU A C 1
ATOM 670 O O . LEU A 1 85 ? 7.266 -3.354 2.159 1.00 92.81 85 LEU A O 1
ATOM 674 N N . ARG A 1 86 ? 5.484 -4.696 2.446 1.00 92.69 86 ARG A N 1
ATOM 675 C CA . ARG A 1 86 ? 5.666 -5.429 1.184 1.00 92.69 86 ARG A CA 1
ATOM 676 C C . ARG A 1 86 ? 5.517 -4.521 -0.033 1.00 92.69 86 ARG A C 1
ATOM 678 O O . ARG A 1 86 ? 6.366 -4.561 -0.920 1.00 92.69 86 ARG A O 1
ATOM 685 N N . MET A 1 87 ? 4.483 -3.677 -0.062 1.00 93.81 87 MET A N 1
ATOM 686 C CA . MET A 1 87 ? 4.292 -2.716 -1.153 1.00 93.81 87 MET A CA 1
ATOM 687 C C . MET A 1 87 ? 5.452 -1.722 -1.240 1.00 93.81 87 MET A C 1
ATOM 689 O O . MET A 1 87 ? 5.950 -1.470 -2.334 1.00 93.81 87 MET A O 1
ATOM 693 N N . LEU A 1 88 ? 5.925 -1.202 -0.103 1.00 92.06 88 LEU A N 1
ATOM 694 C CA . LEU A 1 88 ? 7.074 -0.298 -0.074 1.00 92.06 88 LEU A CA 1
ATOM 695 C C . LEU A 1 88 ? 8.346 -0.980 -0.563 1.00 92.06 88 LEU A C 1
ATOM 697 O O . LEU A 1 88 ? 9.065 -0.403 -1.368 1.00 92.06 88 LEU A O 1
ATOM 701 N N . TRP A 1 89 ? 8.602 -2.217 -0.142 1.00 91.88 89 TRP A N 1
ATOM 702 C CA . TRP A 1 89 ? 9.752 -2.978 -0.619 1.00 91.88 89 TRP A CA 1
ATOM 703 C C . TRP A 1 89 ? 9.721 -3.163 -2.142 1.00 91.88 89 TRP A C 1
ATOM 705 O O . TRP A 1 89 ? 10.708 -2.899 -2.825 1.00 91.88 89 TRP A O 1
ATOM 715 N N . VAL A 1 90 ? 8.571 -3.553 -2.699 1.00 91.12 90 VAL A N 1
ATOM 716 C CA . VAL A 1 90 ? 8.406 -3.698 -4.154 1.00 91.12 90 VAL A CA 1
ATOM 717 C C . VAL A 1 90 ? 8.587 -2.360 -4.873 1.00 91.12 90 VAL A C 1
ATOM 719 O O . VAL A 1 90 ? 9.318 -2.295 -5.860 1.00 91.12 90 VAL A O 1
ATOM 722 N N . TYR A 1 91 ? 7.989 -1.283 -4.365 1.00 90.25 91 TYR A N 1
ATOM 723 C CA . TYR A 1 91 ? 8.151 0.056 -4.930 1.00 90.25 91 TYR A CA 1
ATOM 724 C C . TYR A 1 91 ? 9.619 0.515 -4.925 1.00 90.25 91 TYR A C 1
ATOM 726 O O . TYR A 1 91 ? 10.114 0.991 -5.940 1.00 90.25 91 TYR A O 1
ATOM 734 N N . LEU A 1 92 ? 10.339 0.323 -3.815 1.00 88.25 92 LEU A N 1
ATOM 735 C CA . LEU A 1 92 ? 11.719 0.794 -3.661 1.00 88.25 92 LEU A CA 1
ATOM 736 C C . LEU A 1 92 ? 12.736 -0.038 -4.446 1.00 88.25 92 LEU A C 1
ATOM 738 O O . LEU A 1 92 ? 13.647 0.524 -5.046 1.00 88.25 92 LEU A O 1
ATOM 742 N N . PHE A 1 93 ? 12.600 -1.365 -4.436 1.00 86.12 93 PHE A N 1
ATOM 743 C CA . PHE A 1 93 ? 13.647 -2.261 -4.941 1.00 86.12 93 PHE A CA 1
ATOM 744 C C . PHE A 1 93 ? 13.328 -2.892 -6.294 1.00 86.12 93 PHE A C 1
ATOM 746 O O . PHE A 1 93 ? 14.246 -3.293 -7.007 1.00 86.12 93 PHE A O 1
ATOM 753 N N . ARG A 1 94 ? 12.046 -3.010 -6.658 1.00 84.75 94 ARG A N 1
ATOM 754 C CA . ARG A 1 94 ? 11.627 -3.671 -7.902 1.00 84.75 94 ARG A CA 1
ATOM 755 C C . ARG A 1 94 ? 11.189 -2.676 -8.967 1.00 84.75 94 ARG A C 1
ATOM 757 O O . ARG A 1 94 ? 11.500 -2.882 -10.137 1.00 84.75 94 ARG A O 1
ATOM 764 N N . TYR A 1 95 ? 10.496 -1.607 -8.576 1.00 85.38 95 TYR A N 1
ATOM 765 C CA . TYR A 1 95 ? 9.987 -0.603 -9.510 1.00 85.38 95 TYR A CA 1
ATOM 766 C C . TYR A 1 95 ? 10.287 0.846 -9.082 1.00 85.38 95 TYR A C 1
ATOM 768 O O . TYR A 1 95 ? 9.349 1.638 -8.969 1.00 85.38 95 TYR A O 1
ATOM 776 N N . PRO A 1 96 ? 11.563 1.214 -8.861 1.00 77.12 96 PRO A N 1
ATOM 777 C CA . PRO A 1 96 ? 11.905 2.552 -8.397 1.00 77.12 96 PRO A CA 1
ATOM 778 C C . PRO A 1 96 ? 11.508 3.634 -9.412 1.00 77.12 96 PRO A C 1
ATOM 780 O O . PRO A 1 96 ? 11.750 3.517 -10.618 1.00 77.12 96 PRO A O 1
ATOM 783 N N . GLU A 1 97 ? 10.909 4.708 -8.898 1.00 80.94 97 GLU A N 1
ATOM 784 C CA . GLU A 1 97 ? 10.767 5.983 -9.605 1.00 80.94 97 GLU A CA 1
ATOM 785 C C . GLU A 1 97 ? 12.061 6.811 -9.469 1.00 80.94 97 GLU A C 1
ATOM 787 O O . GLU A 1 97 ? 13.045 6.375 -8.868 1.00 80.94 97 GLU A O 1
ATOM 792 N N . SER A 1 98 ? 12.088 8.026 -10.024 1.00 84.31 98 SER A N 1
ATOM 793 C CA . SER A 1 98 ? 13.233 8.925 -9.841 1.00 84.31 98 SER A CA 1
ATOM 794 C C . SER A 1 98 ? 13.460 9.253 -8.357 1.00 84.31 98 SER A C 1
ATOM 796 O O . SER A 1 98 ? 12.510 9.366 -7.575 1.00 84.31 98 SER A O 1
ATOM 798 N N . SER A 1 99 ? 14.721 9.457 -7.961 1.00 80.62 99 SER A N 1
ATOM 799 C CA . SER A 1 99 ? 15.115 9.648 -6.554 1.00 80.62 99 SER A CA 1
ATOM 800 C C . SER A 1 99 ? 14.327 10.756 -5.845 1.00 80.62 99 SER A C 1
ATOM 802 O O . SER A 1 99 ? 13.934 10.600 -4.692 1.00 80.62 99 SER A O 1
ATOM 804 N N . ASN A 1 100 ? 14.017 11.849 -6.551 1.00 84.06 100 ASN A N 1
ATOM 805 C CA . ASN A 1 100 ? 13.235 12.964 -6.009 1.00 84.06 100 ASN A CA 1
ATOM 806 C C . ASN A 1 100 ? 11.777 12.581 -5.702 1.00 84.06 100 ASN A C 1
ATOM 808 O O . ASN A 1 100 ? 11.216 13.042 -4.706 1.00 84.06 100 ASN A O 1
ATOM 812 N N . VAL A 1 101 ? 11.157 11.740 -6.535 1.00 85.12 101 VAL A N 1
ATOM 813 C CA . VAL A 1 101 ? 9.779 11.264 -6.330 1.00 85.12 101 VAL A CA 1
ATOM 814 C C . VAL A 1 101 ? 9.733 10.273 -5.172 1.00 85.12 101 VAL A C 1
ATOM 816 O O . VAL A 1 101 ? 8.873 10.384 -4.296 1.00 85.12 101 VAL A O 1
ATOM 819 N N . VAL A 1 102 ? 10.705 9.358 -5.113 1.00 85.38 102 VAL A N 1
ATOM 820 C CA . VAL A 1 102 ? 10.847 8.397 -4.013 1.00 85.38 102 VAL A CA 1
ATOM 821 C C . VAL A 1 102 ? 11.011 9.117 -2.673 1.00 85.38 102 VAL A C 1
ATOM 823 O O . VAL A 1 102 ? 10.258 8.827 -1.746 1.00 85.38 102 VAL A O 1
ATOM 826 N N . LEU A 1 103 ? 11.913 10.101 -2.582 1.00 85.44 103 LEU A N 1
ATOM 827 C CA . LEU A 1 103 ? 12.150 10.863 -1.350 1.00 85.44 103 LEU A CA 1
ATOM 828 C C . LEU A 1 103 ? 10.891 11.576 -0.847 1.00 85.44 103 LEU A C 1
ATOM 830 O O . LEU A 1 103 ? 10.528 11.420 0.317 1.00 85.44 103 LEU A O 1
ATOM 834 N N . ARG A 1 104 ? 10.181 12.305 -1.720 1.00 87.44 104 ARG A N 1
ATOM 835 C CA . ARG A 1 104 ? 8.933 12.997 -1.343 1.00 87.44 104 ARG A CA 1
ATOM 836 C C . ARG A 1 104 ? 7.866 12.026 -0.842 1.00 87.44 104 ARG A C 1
ATOM 838 O O . ARG A 1 104 ? 7.135 12.325 0.104 1.00 87.44 104 ARG A O 1
ATOM 845 N N . ARG A 1 105 ? 7.770 10.858 -1.479 1.00 86.81 105 ARG A N 1
ATOM 846 C CA . ARG A 1 105 ? 6.770 9.849 -1.132 1.00 86.81 105 ARG A CA 1
ATOM 847 C C . ARG A 1 105 ? 7.097 9.166 0.199 1.00 86.81 105 ARG A C 1
ATOM 849 O O . ARG A 1 105 ? 6.202 9.017 1.026 1.00 86.81 105 ARG A O 1
ATOM 856 N N . ILE A 1 106 ? 8.365 8.822 0.438 1.00 87.00 106 ILE A N 1
ATOM 857 C CA . ILE A 1 106 ? 8.822 8.292 1.732 1.00 87.00 106 ILE A CA 1
ATOM 858 C C . ILE A 1 106 ? 8.624 9.328 2.839 1.00 87.00 106 ILE A C 1
ATOM 860 O O . ILE A 1 106 ? 8.122 8.964 3.895 1.00 87.00 106 ILE A O 1
ATOM 864 N N . ASP A 1 107 ? 8.955 10.601 2.606 1.00 86.50 107 ASP A N 1
ATOM 865 C CA . ASP A 1 107 ? 8.763 11.673 3.594 1.00 86.50 107 ASP A CA 1
ATOM 866 C C . ASP A 1 107 ? 7.281 11.857 3.968 1.00 86.50 107 ASP A C 1
ATOM 868 O O . ASP A 1 107 ? 6.924 12.042 5.129 1.00 86.50 107 ASP A O 1
ATOM 872 N N . SER A 1 108 ? 6.380 11.719 2.995 1.00 86.62 108 SER A N 1
ATOM 873 C CA . SER A 1 108 ? 4.937 11.753 3.261 1.00 86.62 108 SER A CA 1
ATOM 874 C C . SER A 1 108 ? 4.494 10.573 4.133 1.00 86.62 108 SER A C 1
ATOM 876 O O . SER A 1 108 ? 3.724 10.742 5.077 1.00 86.62 108 SER A O 1
ATOM 878 N N . LEU A 1 109 ? 5.000 9.372 3.845 1.00 86.44 109 LEU A N 1
ATOM 879 C CA . LEU A 1 109 ? 4.682 8.169 4.609 1.00 86.44 109 LEU A CA 1
ATOM 880 C C . LEU A 1 109 ? 5.311 8.180 6.002 1.00 86.44 109 LEU A C 1
ATOM 882 O O . LEU A 1 109 ? 4.659 7.772 6.961 1.00 86.44 109 LEU A O 1
ATOM 886 N N . SER A 1 110 ? 6.537 8.682 6.145 1.00 85.38 110 SER A N 1
ATOM 887 C CA . SER A 1 110 ? 7.220 8.765 7.435 1.00 85.38 110 SER A CA 1
ATOM 888 C C . SER A 1 110 ? 6.439 9.644 8.408 1.00 85.38 110 SER A C 1
ATOM 890 O O . SER A 1 110 ? 6.269 9.257 9.555 1.00 85.38 110 SER A O 1
ATOM 892 N N . ARG A 1 111 ? 5.846 10.750 7.944 1.00 85.12 111 ARG A N 1
ATOM 893 C CA . ARG A 1 111 ? 4.973 11.604 8.770 1.00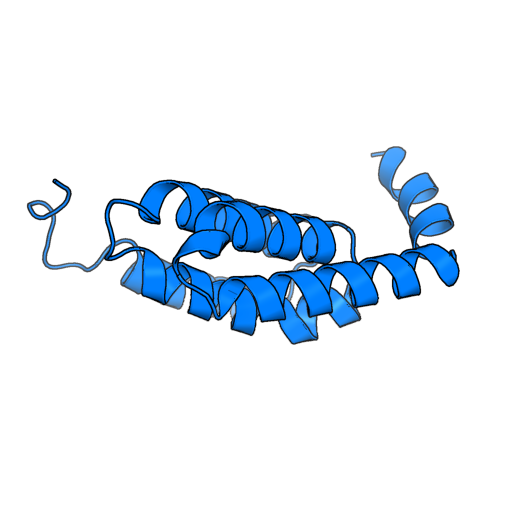 85.12 111 ARG A CA 1
ATOM 894 C C . ARG A 1 111 ? 3.690 10.904 9.216 1.00 85.12 111 ARG A C 1
ATOM 896 O O . ARG A 1 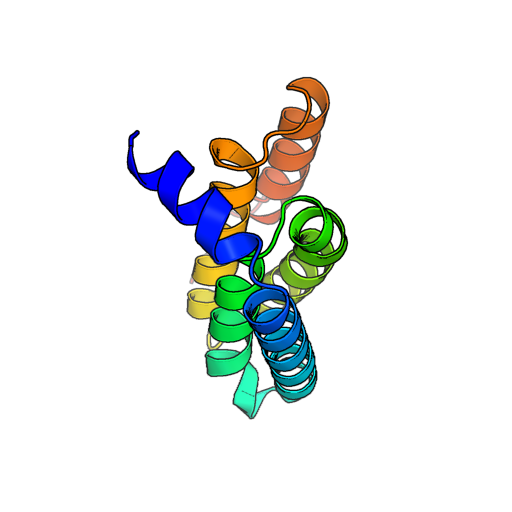111 ? 3.181 11.201 10.293 1.00 85.12 111 ARG A O 1
ATOM 903 N N . ILE A 1 112 ? 3.172 9.978 8.406 1.00 83.69 112 ILE A N 1
ATOM 904 C CA . ILE A 1 112 ? 1.990 9.171 8.744 1.00 83.69 112 ILE A CA 1
ATOM 905 C C . ILE A 1 112 ? 2.349 8.101 9.784 1.00 83.69 112 ILE A C 1
ATOM 907 O O . ILE A 1 112 ? 1.597 7.898 10.737 1.00 83.69 112 ILE A O 1
ATOM 911 N N . PHE A 1 113 ? 3.487 7.422 9.614 1.00 81.88 113 PHE A N 1
ATOM 912 C CA . PHE A 1 113 ? 3.936 6.355 10.517 1.00 81.88 113 PHE A CA 1
ATOM 913 C C . PHE A 1 113 ? 4.596 6.866 11.796 1.00 81.88 113 PHE A C 1
ATOM 915 O O . PHE A 1 113 ? 4.553 6.177 12.805 1.00 81.88 113 PHE A O 1
ATOM 922 N N . PHE A 1 114 ? 5.187 8.05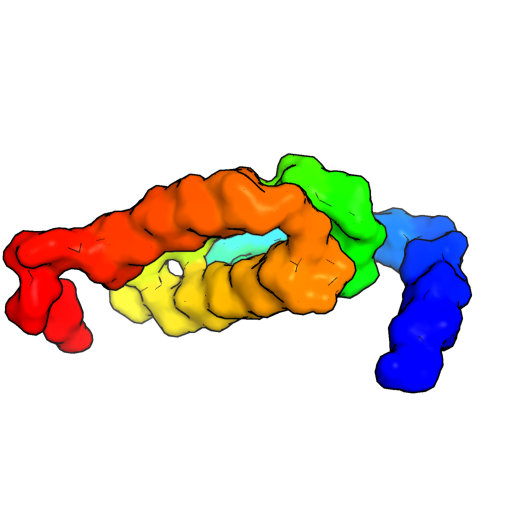5 11.768 1.00 81.38 114 PHE A N 1
ATOM 923 C CA . PHE A 1 114 ? 5.938 8.648 12.870 1.00 81.38 114 PHE A CA 1
ATOM 924 C C . PHE A 1 114 ? 5.494 10.104 13.069 1.00 81.38 114 PHE A C 1
ATOM 926 O O . PHE A 1 114 ? 6.245 11.038 12.779 1.00 81.38 114 PHE A O 1
ATOM 933 N N . PRO A 1 115 ? 4.255 10.337 13.538 1.00 72.69 115 PRO A N 1
ATOM 934 C CA . PRO A 1 115 ? 3.803 11.685 13.840 1.00 72.69 115 PRO A CA 1
ATOM 935 C C . PRO A 1 115 ? 4.681 12.285 14.947 1.00 72.69 115 PRO A C 1
ATOM 937 O O . PRO A 1 115 ? 4.838 11.691 16.015 1.00 72.69 115 PRO A O 1
ATOM 940 N N . ALA A 1 116 ? 5.214 13.486 14.704 1.00 65.31 116 ALA A N 1
ATOM 941 C CA . ALA A 1 116 ? 6.186 14.175 15.563 1.00 65.31 116 ALA A CA 1
ATOM 942 C C . ALA A 1 116 ? 5.737 14.384 17.027 1.00 65.31 116 ALA A C 1
ATOM 944 O O . ALA A 1 116 ? 6.542 14.741 17.880 1.00 65.31 116 ALA A O 1
ATOM 945 N N . THR A 1 117 ? 4.458 14.169 17.337 1.00 55.44 117 THR A N 1
ATOM 946 C CA . THR A 1 117 ? 3.836 14.515 18.621 1.00 55.44 117 THR A CA 1
ATOM 947 C C . THR A 1 117 ? 3.485 13.334 19.524 1.00 55.44 117 THR A C 1
ATOM 949 O O . THR A 1 117 ? 2.936 13.566 20.598 1.00 55.44 117 THR A O 1
ATOM 952 N N . LYS A 1 118 ? 3.763 12.072 19.160 1.00 53.12 118 LYS A N 1
ATOM 953 C CA . LYS A 1 118 ? 3.378 10.931 20.019 1.00 53.12 118 LYS A CA 1
ATOM 954 C C . LYS A 1 118 ? 4.424 9.818 20.084 1.00 53.12 118 LYS A C 1
ATOM 956 O O . LYS A 1 118 ? 4.172 8.704 19.638 1.00 53.12 118 LYS A O 1
ATOM 961 N N . LEU A 1 119 ? 5.530 10.078 20.785 1.00 52.88 119 LEU A N 1
ATOM 962 C CA . LEU A 1 119 ? 6.368 9.007 21.351 1.00 52.88 119 LEU A CA 1
ATOM 963 C C . LEU A 1 119 ? 5.627 8.174 22.425 1.00 52.88 119 LEU A C 1
ATOM 965 O O . LEU A 1 119 ? 6.108 7.119 22.811 1.00 52.88 119 LEU A O 1
ATOM 969 N N . HIS A 1 120 ? 4.449 8.617 22.887 1.00 47.41 120 HIS A N 1
ATOM 970 C CA . HIS A 1 120 ? 3.722 8.015 24.012 1.00 47.41 120 HIS A CA 1
ATOM 971 C C . HIS A 1 120 ? 2.367 7.366 23.650 1.00 47.41 120 HIS A C 1
ATOM 973 O O . HIS A 1 120 ? 1.564 7.091 24.540 1.00 47.41 120 HIS A O 1
ATOM 979 N N . ALA A 1 121 ? 2.069 7.139 22.362 1.00 47.69 121 ALA A N 1
ATOM 980 C CA . ALA A 1 121 ? 0.782 6.565 21.933 1.00 47.69 121 ALA A CA 1
ATOM 981 C C . ALA A 1 121 ? 0.900 5.389 20.952 1.00 47.69 121 ALA A C 1
ATOM 983 O O . ALA A 1 121 ? 0.055 5.224 20.070 1.00 47.69 121 ALA A O 1
ATOM 984 N N . TRP A 1 122 ? 1.918 4.551 21.130 1.00 41.53 122 TRP A N 1
ATOM 985 C CA . TRP A 1 122 ? 1.806 3.148 20.743 1.00 41.53 122 TRP A CA 1
ATOM 986 C C . TRP A 1 122 ? 1.377 2.355 21.988 1.00 41.53 122 TRP A C 1
ATOM 988 O O . TRP A 1 122 ? 2.121 2.375 22.965 1.00 41.53 122 TRP A O 1
ATOM 998 N N . PRO A 1 123 ? 0.176 1.744 22.009 1.00 47.53 123 PRO A N 1
ATOM 999 C CA . PRO A 1 123 ? -0.237 0.847 23.085 1.00 47.53 123 PRO A CA 1
ATOM 1000 C C . PRO A 1 123 ? 0.475 -0.503 23.005 1.00 47.53 123 PRO A C 1
ATOM 1002 O O . PRO A 1 123 ? 0.885 -0.886 21.880 1.00 47.53 123 PRO A O 1
#

Foldseek 3Di:
DVVVVVLVVVLPPVVLQVVLVVQLVVLVVQCVDPVRVLPSLVSNLVSLLSHDLVSVVVPVVVSLVSLLVCCVPPVSVVSSVVSNVSSLCCAPPVPDDPPVVNVVVVVVVCCSVPPPPPPPPDD

InterPro domains:
  IPR025614 Cell morphogenesis protein N-terminal [PF14222] (2-119)
  IPR039867 Protein furry/Tao3/Mor2 [PTHR12295] (2-118)

pLDDT: mean 82.68, std 15.87, range [38.38, 95.5]

Radius of gyration: 15.65 Å; chains: 1; bounding box: 36×31×44 Å

Organism: Coemansia reversa (strain ATCC 12441 / NRRL 1564) (NCBI:txid763665)

Secondary structure (DSSP, 8-state):
-THHHHHHHHTT-HHHHHHHHHHHHHHHHHHTSGGGHHHHHHHHHHHHHHS-HHHHHHHHHHHHHHHHHHTTSHHHHHHHHHHHHHHHHIIIIIS---HHHHHHHHHHHHHHHS-TT-TT---

Sequence (123 aa):
MPIAAVVNAEVNMPELVQAIDIVYAKAMKMAAKVRHVTVAFPLAAAALCVSRRDVFHQRWLSLLEYCIQRLKDKQFRRVSMDAILRMLWVYLFRYPESSNVVLRRIDSLSRIFFPATKLHAWP